Protein AF-A0A5M6IS97-F1 (afdb_monomer_lite)

Secondary structure (DSSP, 8-state):
-HHHHHHHHHTT--EEEEEE-TTTHHHHHHTTPEEEEEEEETTEEEEEEEEEEE--

InterPro domains:
  IPR016181 Acyl-CoA N-acyltransferase [SSF55729] (1-55)

Radius of gyration: 12.2 Å; chains: 1; bounding box: 26×23×31 Å

Organism: NCBI:txid504468

Sequence (56 aa):
MAHMEGHLAARGVRRASLLSSHVARRFYGSLGYEEVGRAESRFGTLDAIKMAKRLG

Structure (mmCIF, N/CA/C/O backbone):
data_AF-A0A5M6IS97-F1
#
_entry.id   AF-A0A5M6IS97-F1
#
loop_
_atom_site.group_PDB
_atom_site.id
_atom_site.type_symbol
_atom_site.label_atom_id
_atom_site.label_alt_id
_atom_site.label_comp_id
_atom_site.label_asym_id
_atom_site.label_entity_id
_atom_site.label_seq_id
_atom_site.pdbx_PDB_ins_code
_atom_site.Cartn_x
_atom_site.Cartn_y
_atom_site.Cartn_z
_atom_site.occupancy
_atom_site.B_iso_or_equiv
_atom_site.auth_seq_id
_atom_site.auth_comp_id
_atom_site.auth_asym_id
_atom_site.auth_atom_id
_atom_site.pdbx_PDB_model_num
ATOM 1 N N . MET A 1 1 ? -6.903 6.610 -0.742 1.00 72.06 1 MET A N 1
ATOM 2 C CA . MET A 1 1 ? -6.503 5.360 -0.054 1.00 72.06 1 MET A CA 1
ATOM 3 C C . MET A 1 1 ? -7.237 5.152 1.265 1.00 72.06 1 MET A C 1
ATOM 5 O O . MET A 1 1 ? -7.854 4.106 1.398 1.00 72.06 1 MET A O 1
ATOM 9 N N . ALA A 1 2 ? -7.288 6.139 2.171 1.00 76.12 2 ALA A N 1
ATOM 10 C CA . ALA A 1 2 ? -7.963 6.009 3.475 1.00 76.12 2 ALA A CA 1
ATOM 11 C C . ALA A 1 2 ? -9.402 5.444 3.415 1.00 76.12 2 ALA A C 1
ATOM 13 O O . ALA A 1 2 ? -9.751 4.577 4.205 1.00 76.12 2 ALA A O 1
ATOM 14 N N . HIS A 1 3 ? -10.210 5.856 2.429 1.00 86.69 3 HIS A N 1
ATOM 15 C CA . HIS A 1 3 ? -11.566 5.321 2.246 1.00 86.69 3 HIS A CA 1
ATOM 16 C C . HIS A 1 3 ? -11.596 3.811 1.931 1.00 86.69 3 HIS A C 1
ATOM 18 O O . HIS A 1 3 ? -12.395 3.072 2.499 1.00 86.69 3 HIS A O 1
ATOM 24 N N . MET A 1 4 ? -10.711 3.324 1.053 1.00 90.00 4 MET A N 1
ATOM 25 C CA . MET A 1 4 ? -10.634 1.889 0.743 1.00 90.00 4 MET A CA 1
ATOM 26 C C . MET A 1 4 ? -10.073 1.087 1.918 1.00 90.00 4 MET A C 1
ATOM 28 O O . MET A 1 4 ? -10.5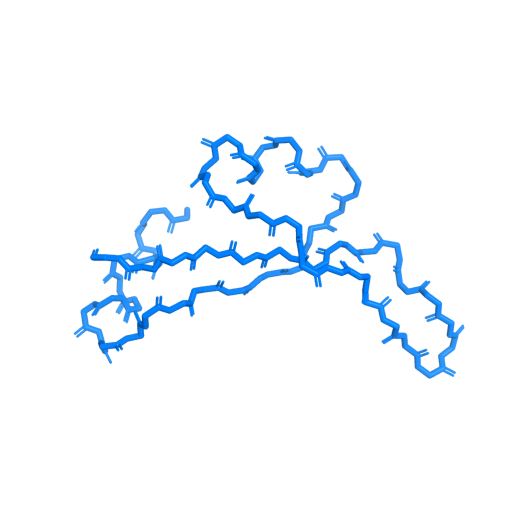57 -0.005 2.189 1.00 90.00 4 MET A O 1
ATOM 32 N N . GLU A 1 5 ? -9.078 1.628 2.624 1.00 93.44 5 GLU A N 1
ATOM 33 C 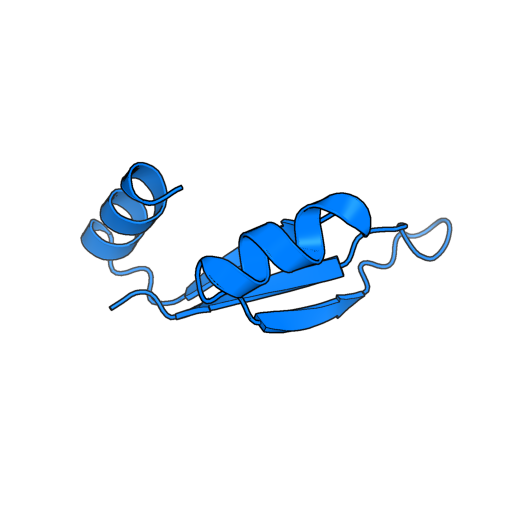CA . GLU A 1 5 ? -8.514 1.008 3.828 1.00 93.44 5 GLU A CA 1
ATOM 34 C C . GLU A 1 5 ? -9.579 0.841 4.915 1.00 93.44 5 GLU A C 1
ATOM 36 O O . GLU A 1 5 ? -9.716 -0.253 5.455 1.00 93.44 5 GLU A O 1
ATOM 41 N N . GLY A 1 6 ? -10.392 1.875 5.162 1.00 92.19 6 GLY A N 1
ATOM 42 C CA . GLY A 1 6 ? -11.512 1.807 6.102 1.00 92.19 6 GLY A CA 1
ATOM 43 C C . GLY A 1 6 ? -12.569 0.780 5.692 1.00 92.19 6 GLY A C 1
ATOM 44 O O . GLY A 1 6 ? -13.032 0.001 6.520 1.00 92.19 6 GLY A O 1
ATOM 45 N N . HIS A 1 7 ? -12.898 0.704 4.400 1.00 93.88 7 HIS A N 1
ATOM 46 C CA . HIS A 1 7 ? -13.831 -0.301 3.878 1.00 93.88 7 HIS A CA 1
ATOM 47 C C . HIS A 1 7 ? -13.310 -1.739 4.022 1.00 93.88 7 HIS A C 1
ATOM 49 O O . HIS A 1 7 ? -14.066 -2.655 4.348 1.00 93.88 7 HIS A O 1
ATOM 55 N N . LEU A 1 8 ? -12.012 -1.954 3.795 1.00 92.88 8 LEU A N 1
ATOM 56 C CA . LEU A 1 8 ? -11.364 -3.251 3.995 1.00 92.88 8 LEU A CA 1
ATOM 57 C C . LEU A 1 8 ? -11.320 -3.623 5.484 1.00 92.88 8 LEU A C 1
ATOM 59 O O . LEU A 1 8 ? -11.664 -4.753 5.837 1.00 92.88 8 LEU A O 1
ATOM 63 N N . ALA A 1 9 ? -10.971 -2.675 6.355 1.00 93.25 9 ALA A N 1
ATOM 64 C CA . ALA A 1 9 ? -10.953 -2.872 7.803 1.00 93.25 9 ALA A CA 1
ATOM 65 C C . ALA A 1 9 ? -12.347 -3.216 8.354 1.00 93.25 9 ALA A C 1
ATOM 67 O O . ALA A 1 9 ? -12.484 -4.179 9.106 1.00 93.25 9 ALA A O 1
ATOM 68 N N . ALA A 1 10 ? -13.401 -2.529 7.894 1.00 94.56 10 ALA A N 1
ATOM 69 C CA . ALA A 1 10 ? -14.793 -2.827 8.256 1.00 94.56 10 ALA A CA 1
ATOM 70 C C . ALA A 1 10 ? -15.234 -4.249 7.856 1.00 94.56 10 ALA A C 1
ATOM 72 O O . ALA A 1 10 ? -16.165 -4.804 8.434 1.00 94.56 10 ALA A O 1
ATOM 73 N N . ARG A 1 11 ? -14.547 -4.864 6.886 1.00 95.06 11 ARG A N 1
ATOM 74 C CA . ARG A 1 11 ? -14.744 -6.260 6.460 1.00 95.06 11 ARG A CA 1
ATOM 75 C C . ARG A 1 11 ? -13.803 -7.247 7.160 1.00 95.06 11 ARG A C 1
ATOM 77 O O . ARG A 1 11 ? -13.716 -8.401 6.752 1.00 95.06 11 ARG A O 1
ATOM 84 N N . GLY A 1 12 ? -13.081 -6.806 8.189 1.00 96.00 12 GLY A N 1
ATOM 85 C CA . GLY A 1 12 ? -12.157 -7.631 8.969 1.00 96.00 12 GLY A CA 1
ATOM 86 C C . GLY A 1 12 ? -10.810 -7.894 8.292 1.00 96.00 12 GLY A C 1
ATOM 87 O O . GLY A 1 12 ? -10.029 -8.718 8.776 1.00 96.00 12 GLY A O 1
ATOM 88 N N . VAL A 1 13 ? -10.502 -7.213 7.183 1.00 96.19 13 VAL A N 1
ATOM 89 C CA . VAL A 1 13 ? -9.191 -7.325 6.535 1.00 96.19 13 VAL A CA 1
ATOM 90 C C . VAL A 1 13 ? -8.153 -6.623 7.405 1.00 96.19 13 VAL A C 1
ATOM 92 O O . VAL A 1 13 ? -8.264 -5.437 7.683 1.00 96.19 13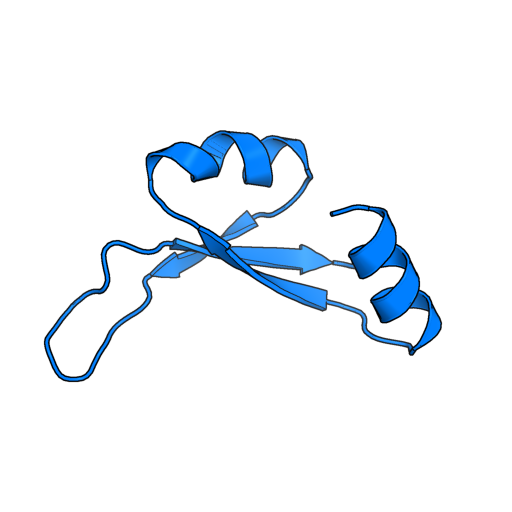 VAL A O 1
ATOM 95 N N . ARG A 1 14 ? -7.106 -7.352 7.802 1.00 95.69 14 ARG A N 1
ATOM 96 C CA . ARG A 1 14 ? -6.053 -6.845 8.707 1.00 95.69 14 ARG A CA 1
ATOM 97 C C . ARG A 1 14 ? -4.815 -6.316 7.987 1.00 95.69 14 ARG A C 1
ATOM 99 O O . ARG A 1 14 ? -3.902 -5.787 8.617 1.00 95.69 14 ARG A O 1
ATOM 106 N N . ARG A 1 15 ? -4.730 -6.514 6.671 1.00 96.00 15 ARG A N 1
ATOM 107 C CA . ARG A 1 15 ? -3.568 -6.138 5.863 1.00 96.00 15 ARG A CA 1
ATOM 108 C C . ARG A 1 15 ? -3.996 -5.764 4.451 1.00 96.00 15 ARG A C 1
ATOM 110 O O . ARG A 1 15 ? -4.621 -6.570 3.771 1.00 96.00 15 ARG A O 1
ATOM 117 N N . ALA A 1 16 ? -3.608 -4.572 4.010 1.00 95.25 16 ALA A N 1
ATOM 118 C CA . ALA A 1 16 ? -3.689 -4.158 2.616 1.00 95.25 16 ALA A CA 1
ATOM 119 C C . ALA A 1 16 ? -2.345 -4.401 1.924 1.00 95.25 16 ALA A C 1
ATOM 121 O O . ALA A 1 16 ? -1.282 -4.307 2.546 1.00 95.25 16 ALA A O 1
ATOM 122 N N . SER A 1 17 ? -2.374 -4.725 0.635 1.00 95.00 17 SER A N 1
ATOM 123 C CA . SER A 1 17 ? -1.174 -4.854 -0.196 1.00 95.00 17 SER A CA 1
ATOM 124 C C . SER A 1 17 ? -1.417 -4.240 -1.566 1.00 95.00 17 SER A C 1
ATOM 126 O O . SER A 1 17 ? -2.526 -4.317 -2.090 1.00 95.00 17 SER A O 1
ATOM 128 N N . LEU A 1 18 ? -0.384 -3.617 -2.127 1.00 94.00 18 LEU A N 1
ATOM 129 C CA . LEU A 1 18 ? -0.428 -2.964 -3.431 1.00 94.00 18 LEU A CA 1
ATOM 130 C C . LEU A 1 18 ? 0.898 -3.122 -4.173 1.00 94.00 18 LEU A C 1
ATOM 132 O O . LEU A 1 18 ? 1.931 -3.452 -3.584 1.00 94.00 18 LEU A O 1
ATOM 136 N N . LEU A 1 19 ? 0.854 -2.856 -5.475 1.00 94.25 19 LEU A N 1
ATOM 137 C CA . LEU A 1 19 ? 2.038 -2.667 -6.301 1.00 94.25 19 LEU A CA 1
ATOM 138 C C . LEU A 1 19 ? 2.271 -1.168 -6.479 1.00 94.25 19 LEU A C 1
ATOM 140 O O . LEU A 1 19 ? 1.395 -0.450 -6.956 1.00 94.25 19 LEU A O 1
ATOM 144 N N . SER A 1 20 ? 3.449 -0.701 -6.083 1.00 92.94 20 SER A N 1
ATOM 145 C CA . SER A 1 20 ? 3.896 0.675 -6.271 1.00 92.94 20 SER A CA 1
ATOM 146 C C . SER A 1 20 ? 4.917 0.744 -7.395 1.00 92.94 20 SER A C 1
ATOM 148 O O . SER A 1 20 ? 5.775 -0.124 -7.509 1.00 92.94 20 SER A O 1
ATOM 150 N N . SER A 1 21 ? 4.901 1.826 -8.168 1.00 92.00 21 SER A N 1
ATOM 151 C CA . SER A 1 21 ? 6.061 2.195 -8.981 1.00 92.00 21 SER A CA 1
ATOM 152 C C . SER A 1 21 ? 7.193 2.732 -8.097 1.00 92.00 21 SER A C 1
ATOM 154 O O . SER A 1 21 ? 6.985 3.084 -6.928 1.00 92.00 21 SER A O 1
ATOM 156 N N . HIS A 1 22 ? 8.388 2.864 -8.670 1.00 90.56 22 HIS A N 1
ATOM 157 C CA . HIS A 1 22 ? 9.527 3.509 -8.011 1.00 90.56 22 HIS A CA 1
ATOM 158 C C . HIS A 1 22 ? 9.225 4.953 -7.582 1.00 90.56 22 HIS A C 1
ATOM 160 O O . HIS A 1 22 ? 9.622 5.375 -6.495 1.00 90.56 22 HIS A O 1
ATOM 166 N N . VAL A 1 23 ? 8.475 5.692 -8.405 1.00 92.00 23 VAL A N 1
ATOM 167 C CA . VAL A 1 23 ? 8.116 7.097 -8.158 1.00 92.00 23 VAL A CA 1
ATOM 168 C C . VAL A 1 23 ? 7.127 7.222 -6.996 1.00 92.00 23 VAL A C 1
ATOM 170 O O . VAL A 1 23 ? 7.303 8.064 -6.117 1.00 92.00 23 VAL A O 1
ATOM 173 N N . ALA A 1 24 ? 6.113 6.352 -6.945 1.00 94.19 24 ALA A N 1
ATOM 174 C CA . ALA A 1 24 ? 5.068 6.404 -5.921 1.00 94.19 24 ALA A CA 1
ATOM 175 C C . ALA A 1 24 ? 5.491 5.793 -4.574 1.00 94.19 24 ALA A C 1
ATOM 177 O O . ALA A 1 24 ? 4.779 5.942 -3.580 1.00 94.19 24 ALA A O 1
ATOM 178 N N . ARG A 1 25 ? 6.667 5.153 -4.506 1.00 94.31 25 ARG A N 1
ATOM 179 C CA . ARG A 1 25 ? 7.160 4.488 -3.296 1.00 94.31 25 ARG A CA 1
ATOM 180 C C . ARG A 1 25 ? 7.098 5.386 -2.067 1.00 94.31 25 ARG A C 1
ATOM 182 O O . ARG A 1 25 ? 6.577 4.989 -1.031 1.00 94.31 25 ARG A O 1
ATOM 189 N N . ARG A 1 26 ? 7.693 6.579 -2.165 1.00 95.62 26 ARG A N 1
ATOM 190 C CA . ARG A 1 26 ? 7.806 7.492 -1.017 1.00 95.6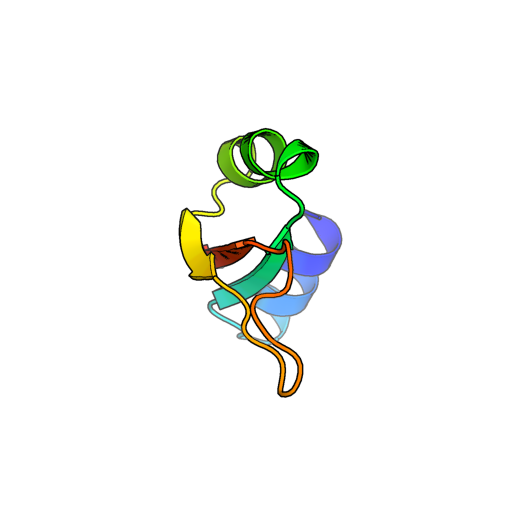2 26 ARG A CA 1
ATOM 191 C C . ARG A 1 26 ? 6.435 7.961 -0.543 1.00 95.62 26 ARG A C 1
ATOM 193 O O . ARG A 1 26 ? 6.234 8.097 0.656 1.00 95.62 26 ARG A O 1
ATOM 200 N N . PHE A 1 27 ? 5.505 8.147 -1.477 1.00 95.62 27 PHE A N 1
ATOM 201 C CA . PHE A 1 27 ? 4.125 8.497 -1.169 1.00 95.62 27 PHE A CA 1
ATOM 202 C C . PHE A 1 27 ? 3.417 7.381 -0.391 1.00 95.62 27 PHE A C 1
ATOM 204 O O . PHE A 1 27 ? 2.824 7.640 0.648 1.00 95.62 27 PHE A O 1
ATOM 211 N N . TYR A 1 28 ? 3.515 6.123 -0.823 1.00 95.88 28 TYR A N 1
ATOM 212 C CA . TYR A 1 28 ? 2.917 5.026 -0.055 1.00 95.88 28 TYR A CA 1
ATOM 213 C C . TYR A 1 28 ? 3.635 4.784 1.279 1.00 95.88 28 TYR A C 1
ATOM 215 O O . TYR A 1 28 ? 2.979 4.479 2.275 1.00 95.88 28 TYR A O 1
ATOM 223 N N . GLY A 1 29 ? 4.948 5.020 1.328 1.00 96.06 29 GLY A N 1
ATOM 224 C CA . GLY A 1 29 ? 5.726 5.036 2.566 1.00 96.06 29 GLY A CA 1
ATOM 225 C C . GLY A 1 29 ? 5.196 6.043 3.587 1.00 96.06 29 GLY A C 1
ATOM 226 O O . GLY A 1 29 ? 4.993 5.686 4.745 1.00 96.06 29 GLY A O 1
ATOM 227 N N . SER A 1 30 ? 4.878 7.273 3.167 1.00 96.62 30 SER A N 1
ATOM 228 C CA . SER A 1 30 ? 4.305 8.277 4.077 1.00 96.62 30 SER A CA 1
ATOM 229 C C . SER A 1 30 ? 2.883 7.941 4.542 1.00 96.62 30 SER A C 1
ATOM 231 O O . SER A 1 30 ? 2.445 8.446 5.572 1.00 96.62 30 SER A O 1
ATOM 233 N N . LEU A 1 31 ? 2.173 7.059 3.831 1.00 94.75 31 LEU A N 1
ATOM 234 C CA . LEU A 1 31 ? 0.871 6.521 4.242 1.00 94.75 31 LEU A CA 1
ATOM 235 C C . LEU A 1 31 ? 0.977 5.296 5.171 1.00 94.75 31 LEU A C 1
ATOM 237 O O . LEU A 1 31 ? -0.059 4.742 5.562 1.00 94.75 31 LEU A O 1
ATOM 241 N N . GLY A 1 32 ? 2.196 4.871 5.523 1.00 96.00 32 GLY A N 1
ATOM 242 C CA . GLY A 1 32 ? 2.466 3.736 6.410 1.00 96.00 32 GLY A CA 1
ATOM 243 C C . GLY A 1 32 ? 2.517 2.379 5.706 1.00 96.00 32 GLY A C 1
ATOM 244 O O . GLY A 1 32 ? 2.346 1.353 6.360 1.00 96.00 32 GLY A O 1
ATOM 245 N N . TYR A 1 33 ? 2.699 2.352 4.382 1.00 97.06 33 TYR A N 1
ATOM 246 C CA . TYR A 1 33 ? 2.999 1.113 3.668 1.00 97.06 33 TYR A CA 1
ATOM 247 C C . TYR A 1 33 ? 4.500 0.840 3.684 1.00 97.06 33 TYR A C 1
ATOM 249 O O . TYR A 1 33 ? 5.312 1.708 3.371 1.00 97.06 33 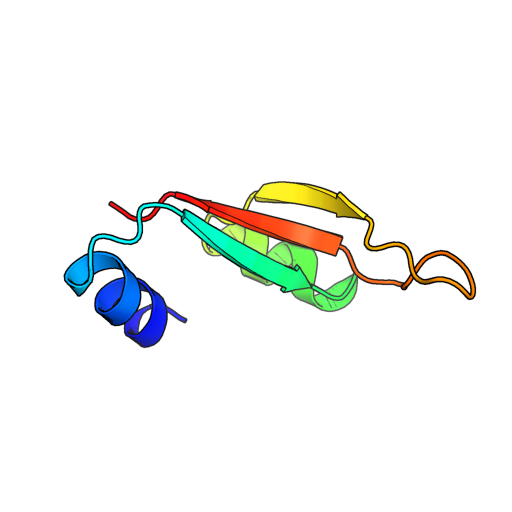TYR A O 1
ATOM 257 N N . GLU A 1 34 ? 4.859 -0.403 3.959 1.00 97.19 34 GLU A N 1
ATOM 258 C CA . GLU A 1 34 ? 6.235 -0.883 3.980 1.00 97.19 34 GLU A CA 1
ATOM 259 C C . GLU A 1 34 ? 6.529 -1.69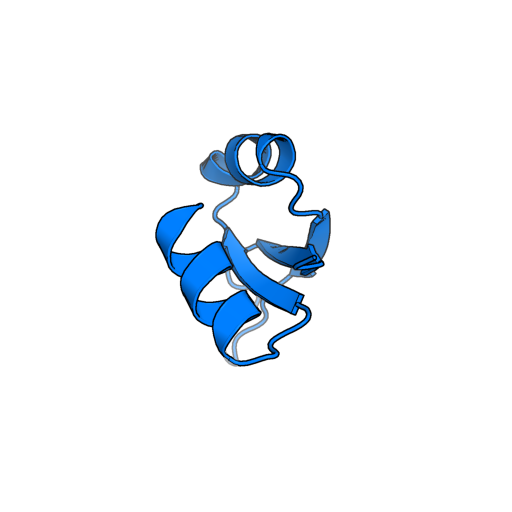6 2.722 1.00 97.19 34 GLU A C 1
ATOM 261 O O . GLU A 1 34 ? 5.655 -2.403 2.210 1.00 97.19 34 GLU A O 1
ATOM 266 N N . GLU A 1 35 ? 7.758 -1.607 2.211 1.00 96.50 35 GLU A N 1
ATOM 267 C CA . GLU A 1 35 ? 8.211 -2.489 1.135 1.00 96.50 35 GLU A CA 1
ATOM 268 C C . GLU A 1 35 ? 8.309 -3.929 1.648 1.00 96.50 35 GLU A C 1
ATOM 270 O O . GLU A 1 35 ? 8.958 -4.200 2.653 1.00 96.50 35 GLU A O 1
ATOM 275 N N . VAL A 1 36 ? 7.694 -4.867 0.931 1.00 96.06 36 VAL A N 1
ATOM 276 C CA . VAL A 1 36 ? 7.709 -6.300 1.281 1.00 96.06 36 VAL A CA 1
ATOM 277 C C . VAL A 1 36 ? 8.309 -7.171 0.181 1.00 96.06 36 VAL A C 1
ATOM 279 O O . VAL A 1 36 ? 8.317 -8.394 0.291 1.00 96.06 36 VAL A O 1
ATOM 282 N N . GLY A 1 37 ? 8.801 -6.552 -0.894 1.00 91.38 37 GLY A N 1
ATOM 283 C CA . GLY A 1 37 ? 9.553 -7.223 -1.946 1.00 91.38 37 GLY A CA 1
ATOM 284 C C . GLY A 1 37 ? 9.333 -6.619 -3.327 1.00 91.38 37 GLY A C 1
ATOM 285 O O . GLY A 1 37 ? 8.774 -5.533 -3.491 1.00 91.38 37 GLY A O 1
ATOM 286 N N . ARG A 1 38 ? 9.766 -7.362 -4.344 1.00 88.56 38 ARG A N 1
ATOM 287 C CA . ARG A 1 38 ? 9.586 -7.021 -5.758 1.00 88.56 38 ARG A CA 1
ATOM 288 C C . ARG A 1 38 ? 8.532 -7.922 -6.393 1.00 88.56 38 ARG A C 1
ATOM 290 O O . ARG A 1 38 ? 8.288 -9.050 -5.946 1.00 88.56 38 ARG A O 1
ATOM 297 N N . ALA A 1 39 ? 7.834 -7.397 -7.392 1.00 82.50 39 ALA A N 1
ATOM 298 C CA . ALA A 1 39 ? 6.949 -8.209 -8.208 1.00 82.50 39 ALA A CA 1
ATOM 299 C C . ALA A 1 39 ? 7.740 -8.849 -9.347 1.00 82.50 39 ALA A C 1
ATOM 301 O O . ALA A 1 39 ? 8.392 -8.167 -10.127 1.00 82.50 39 ALA A O 1
ATOM 302 N N . GLU A 1 40 ? 7.660 -10.168 -9.439 1.00 79.75 40 GLU A N 1
ATOM 303 C CA . GLU A 1 40 ? 8.191 -10.932 -10.559 1.00 79.75 40 GLU A CA 1
ATOM 304 C C . GLU A 1 40 ? 7.028 -11.315 -11.471 1.00 79.75 40 GLU A C 1
ATOM 306 O O . GLU A 1 40 ? 5.934 -11.640 -11.002 1.00 79.75 40 GLU A O 1
ATOM 311 N N . SER A 1 41 ? 7.256 -11.257 -12.777 1.00 73.94 41 SER A N 1
ATOM 312 C CA . SER A 1 41 ? 6.386 -11.859 -13.781 1.00 73.94 41 SER A CA 1
ATOM 313 C C . SER A 1 41 ? 7.100 -13.031 -14.444 1.00 73.94 41 SER A C 1
ATOM 315 O O . SER A 1 41 ? 8.326 -13.130 -14.408 1.00 73.94 41 SER A O 1
ATOM 317 N N . ARG A 1 42 ? 6.339 -13.867 -15.159 1.00 70.94 42 ARG A N 1
ATOM 318 C CA . ARG A 1 42 ? 6.898 -14.923 -16.023 1.00 70.94 42 ARG A CA 1
ATOM 319 C C . ARG A 1 42 ? 7.867 -14.404 -17.099 1.00 70.94 42 ARG A C 1
ATOM 321 O O . ARG A 1 42 ? 8.558 -15.202 -17.715 1.00 70.94 42 ARG A O 1
ATOM 328 N N . PHE A 1 43 ? 7.876 -13.093 -17.347 1.00 74.69 43 PHE A N 1
ATOM 329 C CA . PHE A 1 43 ? 8.731 -12.417 -18.321 1.00 74.69 43 PHE A CA 1
ATOM 330 C C . PHE A 1 43 ? 9.880 -11.627 -17.665 1.00 74.69 43 PHE A C 1
ATOM 332 O O . PHE A 1 43 ? 10.553 -10.860 -18.345 1.00 74.69 43 PHE A O 1
ATOM 339 N N . GLY A 1 44 ? 10.101 -11.793 -16.355 1.00 68.25 44 GLY A N 1
ATOM 340 C CA . GLY A 1 44 ? 11.110 -11.071 -15.575 1.00 68.25 44 GLY A CA 1
ATOM 341 C C . GLY A 1 44 ? 10.511 -10.136 -14.521 1.00 68.25 44 GLY A C 1
ATOM 342 O O . GLY A 1 44 ? 9.294 -10.103 -14.308 1.00 68.25 44 GLY A O 1
ATOM 343 N N . THR A 1 45 ? 11.373 -9.384 -13.835 1.00 65.44 45 THR A N 1
ATOM 344 C CA . THR A 1 45 ? 10.986 -8.451 -12.768 1.00 65.44 45 THR A CA 1
ATOM 345 C C . THR A 1 45 ? 10.095 -7.345 -13.325 1.00 65.44 45 THR A C 1
ATOM 347 O O . THR A 1 45 ? 10.499 -6.600 -14.215 1.00 65.44 45 THR A O 1
ATOM 350 N N . LEU A 1 46 ? 8.876 -7.228 -12.796 1.00 70.44 46 LEU A N 1
ATOM 351 C CA . LEU A 1 46 ? 8.061 -6.039 -13.019 1.00 70.44 46 LEU A CA 1
ATOM 352 C C . LEU A 1 46 ? 8.733 -4.902 -12.255 1.00 70.44 46 LEU A C 1
ATOM 354 O O . LEU A 1 46 ? 9.127 -5.103 -11.105 1.00 70.44 46 LEU A O 1
ATOM 358 N N . ASP A 1 47 ? 8.837 -3.718 -12.860 1.00 82.75 47 ASP A N 1
ATOM 359 C CA . ASP A 1 47 ? 9.361 -2.500 -12.219 1.00 82.75 47 ASP A CA 1
ATOM 360 C C . ASP A 1 47 ? 8.376 -1.952 -11.161 1.00 82.75 47 ASP A C 1
ATOM 362 O O . ASP A 1 47 ? 7.915 -0.811 -11.173 1.00 82.75 47 ASP A O 1
ATOM 366 N N . ALA A 1 48 ? 7.962 -2.847 -10.267 1.00 88.06 48 ALA A N 1
ATOM 367 C CA . ALA A 1 48 ? 6.913 -2.700 -9.293 1.00 88.06 48 ALA A CA 1
ATOM 368 C C . ALA A 1 48 ? 7.386 -3.253 -7.945 1.00 88.06 48 ALA A C 1
ATOM 370 O O . ALA A 1 48 ? 7.902 -4.367 -7.802 1.00 88.06 48 ALA A O 1
ATOM 371 N N . ILE A 1 49 ? 7.173 -2.436 -6.927 1.00 93.75 49 ILE A N 1
ATOM 372 C CA . ILE A 1 49 ? 7.496 -2.692 -5.535 1.00 93.75 49 ILE A CA 1
ATOM 373 C C . ILE A 1 49 ? 6.227 -3.201 -4.870 1.00 93.75 49 ILE A C 1
ATOM 375 O O . ILE A 1 49 ? 5.203 -2.517 -4.864 1.00 93.75 49 ILE A O 1
ATOM 379 N N . LYS A 1 50 ? 6.281 -4.397 -4.288 1.00 95.31 50 LYS A N 1
ATOM 380 C CA . LYS A 1 50 ? 5.200 -4.884 -3.432 1.00 95.31 50 LYS A CA 1
ATOM 381 C C . LYS A 1 50 ? 5.275 -4.125 -2.120 1.00 95.31 50 LYS A C 1
ATOM 383 O O . LYS A 1 50 ? 6.309 -4.151 -1.453 1.00 95.31 50 LYS A O 1
ATOM 388 N N . MET A 1 51 ? 4.183 -3.474 -1.746 1.00 97.00 51 MET A N 1
ATOM 389 C CA . MET A 1 51 ? 4.083 -2.753 -0.483 1.00 97.00 51 MET A CA 1
ATOM 390 C C . MET A 1 51 ? 2.872 -3.226 0.312 1.00 97.00 51 MET A C 1
ATOM 392 O O . MET A 1 51 ? 1.858 -3.614 -0.273 1.00 97.00 51 MET A O 1
ATOM 396 N N . ALA A 1 52 ? 2.962 -3.196 1.640 1.00 97.25 52 ALA A N 1
ATOM 397 C CA . ALA A 1 52 ? 1.873 -3.608 2.514 1.00 97.25 52 ALA A CA 1
ATOM 398 C C . ALA A 1 52 ? 1.736 -2.724 3.751 1.00 97.25 52 ALA A C 1
ATOM 400 O O . ALA A 1 52 ? 2.717 -2.203 4.265 1.00 97.25 52 ALA A O 1
ATOM 401 N N . LYS A 1 53 ? 0.508 -2.619 4.255 1.00 97.00 53 LYS A N 1
ATOM 402 C CA . LYS A 1 53 ? 0.167 -1.883 5.474 1.00 97.00 53 LYS A CA 1
ATOM 403 C C . LYS A 1 53 ? -0.761 -2.728 6.334 1.00 97.00 53 LYS A C 1
ATOM 405 O O . LYS A 1 53 ? -1.674 -3.374 5.812 1.00 97.00 53 LYS A O 1
ATOM 410 N N . ARG A 1 54 ? -0.539 -2.730 7.649 1.00 95.81 54 ARG A N 1
ATOM 411 C CA . ARG A 1 54 ? -1.496 -3.298 8.607 1.00 95.81 54 ARG A CA 1
ATOM 412 C C . ARG A 1 54 ? -2.692 -2.359 8.733 1.00 95.81 54 ARG A C 1
ATOM 414 O O . ARG A 1 54 ? -2.513 -1.160 8.918 1.00 95.81 54 ARG A O 1
ATOM 421 N N . LEU A 1 55 ? -3.889 -2.915 8.617 1.00 91.44 55 LEU A N 1
ATOM 422 C CA . LEU A 1 55 ? -5.135 -2.198 8.858 1.00 91.44 55 LEU A CA 1
ATOM 423 C C . LEU A 1 55 ? -5.536 -2.447 10.315 1.00 91.44 55 LEU A C 1
ATOM 425 O O . LEU A 1 55 ? -5.471 -3.593 10.773 1.00 91.44 55 LEU A O 1
ATOM 429 N N . GLY A 1 56 ? -5.848 -1.368 11.030 1.00 76.56 56 GLY A N 1
ATOM 430 C CA . GLY A 1 56 ? -6.229 -1.346 12.442 1.00 76.56 56 GLY A CA 1
ATOM 431 C C . GLY A 1 56 ? -7.617 -0.764 12.598 1.00 76.56 56 GLY A C 1
ATOM 432 O O . GLY A 1 56 ? -7.894 0.227 11.886 1.00 76.56 56 GLY A O 1
#

pLDDT: mean 89.94, std 8.73, range [65.44, 97.25]

Foldseek 3Di:
DVVVLVVCVVVVNFKDKDWDAPVCVVVVVVVAWDFPAFDADPVGTDNTTITMHTRD